Protein AF-A0A419A6Z1-F1 (afdb_monomer_lite)

Structure (mmCIF, N/CA/C/O backbone):
data_AF-A0A419A6Z1-F1
#
_entry.id   AF-A0A419A6Z1-F1
#
loop_
_atom_site.group_PDB
_atom_site.id
_atom_site.type_symbol
_atom_site.label_atom_id
_atom_site.label_alt_id
_atom_site.label_comp_id
_atom_site.label_asym_id
_atom_site.label_entity_id
_atom_site.label_seq_id
_atom_site.pdbx_PDB_ins_code
_atom_site.Cartn_x
_atom_site.Cartn_y
_atom_site.Cartn_z
_atom_site.occupancy
_atom_site.B_iso_or_equiv
_atom_site.auth_seq_id
_atom_site.auth_comp_id
_atom_site.auth_asym_id
_atom_site.auth_atom_id
_atom_site.pdbx_PDB_model_num
ATOM 1 N N . MET A 1 1 ? 47.153 23.702 -34.449 1.00 43.09 1 MET A N 1
ATOM 2 C CA . MET A 1 1 ? 47.032 22.345 -33.872 1.00 43.09 1 MET A CA 1
ATOM 3 C C . MET A 1 1 ? 45.941 22.384 -32.813 1.00 43.09 1 MET A C 1
ATOM 5 O O . MET A 1 1 ? 46.187 22.775 -31.683 1.00 43.09 1 MET A O 1
ATOM 9 N N . THR A 1 2 ? 44.702 22.133 -33.224 1.00 39.53 2 THR A N 1
ATOM 10 C CA . THR A 1 2 ? 43.501 22.233 -32.387 1.00 39.53 2 THR A CA 1
ATOM 11 C C . THR A 1 2 ? 43.350 20.974 -31.537 1.00 39.53 2 THR A C 1
ATOM 13 O O . THR A 1 2 ? 43.109 19.886 -32.055 1.00 39.53 2 THR A O 1
ATOM 16 N N . ALA A 1 3 ? 43.494 21.128 -30.222 1.00 45.09 3 ALA A N 1
ATOM 17 C CA . ALA A 1 3 ? 43.198 20.090 -29.246 1.00 45.09 3 ALA A CA 1
ATOM 18 C C . ALA A 1 3 ? 41.686 19.807 -29.235 1.00 45.09 3 ALA A C 1
ATOM 20 O O . ALA A 1 3 ? 40.901 20.580 -28.690 1.00 45.09 3 ALA A O 1
ATOM 21 N N . SER A 1 4 ? 41.270 18.701 -29.852 1.00 38.84 4 SER A N 1
ATOM 22 C CA . SER A 1 4 ? 39.927 18.143 -29.673 1.00 38.84 4 SER A CA 1
ATOM 23 C C . SER A 1 4 ? 39.985 17.084 -28.579 1.00 38.84 4 SER A C 1
ATOM 25 O O . SER A 1 4 ? 40.323 15.935 -28.844 1.00 38.84 4 SER A O 1
ATOM 27 N N . SER A 1 5 ? 39.665 17.468 -27.342 1.00 39.34 5 SER A N 1
ATOM 28 C CA . SER A 1 5 ? 39.367 16.510 -26.272 1.00 39.34 5 SER A CA 1
ATOM 29 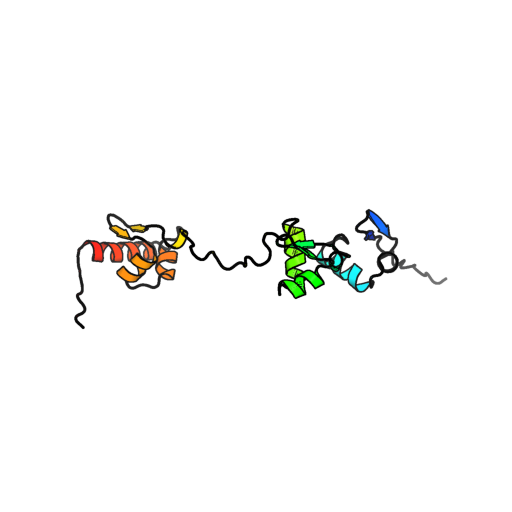C C . SER A 1 5 ? 38.106 15.725 -26.647 1.00 39.34 5 SER A C 1
ATOM 31 O O . SER A 1 5 ? 37.028 16.327 -26.714 1.00 39.34 5 SER A O 1
ATOM 33 N N . PRO A 1 6 ? 38.171 14.396 -26.856 1.00 43.69 6 PRO A N 1
ATOM 34 C CA . PRO A 1 6 ? 36.971 13.611 -27.042 1.00 43.69 6 PRO A CA 1
ATOM 35 C C . PRO A 1 6 ? 36.318 13.483 -25.668 1.00 43.69 6 PRO A C 1
ATOM 37 O O . PRO A 1 6 ? 36.706 12.654 -24.846 1.00 43.69 6 PRO A O 1
ATOM 40 N N . HIS A 1 7 ? 35.288 14.289 -25.412 1.00 39.22 7 HIS A N 1
ATOM 41 C CA . HIS A 1 7 ? 34.272 13.916 -24.436 1.00 39.22 7 HIS A CA 1
ATOM 42 C C . HIS A 1 7 ? 33.537 12.701 -25.007 1.00 39.22 7 HIS A C 1
ATOM 44 O O . HIS A 1 7 ? 32.429 12.800 -25.538 1.00 39.22 7 HIS A O 1
ATOM 50 N N . SER A 1 8 ? 34.191 11.541 -24.933 1.00 43.19 8 SER A N 1
ATOM 51 C CA . SER A 1 8 ? 33.551 10.245 -25.028 1.00 43.19 8 SER A CA 1
ATOM 52 C C . SER A 1 8 ? 32.438 10.267 -23.998 1.00 43.19 8 SER A C 1
ATOM 54 O O . SER A 1 8 ? 32.684 10.114 -22.802 1.00 43.19 8 SER A O 1
ATOM 56 N N . ARG A 1 9 ? 31.204 10.495 -24.464 1.00 48.09 9 ARG A N 1
ATOM 57 C CA . ARG A 1 9 ? 29.982 10.157 -23.737 1.00 48.09 9 ARG A CA 1
ATOM 58 C C . ARG A 1 9 ? 30.031 8.648 -23.567 1.00 48.09 9 ARG A C 1
ATOM 60 O O . ARG A 1 9 ? 29.442 7.926 -24.368 1.00 48.09 9 ARG A O 1
ATOM 67 N N . ARG A 1 10 ? 30.832 8.173 -22.609 1.00 48.22 10 ARG A N 1
ATOM 68 C CA . ARG A 1 10 ? 30.913 6.766 -22.248 1.00 48.22 10 ARG A CA 1
ATOM 69 C C . ARG A 1 10 ? 29.489 6.393 -21.917 1.00 48.22 10 ARG A C 1
ATOM 71 O O . ARG A 1 10 ? 28.902 6.898 -20.964 1.00 48.22 10 ARG A O 1
ATOM 78 N N . ALA A 1 11 ? 28.896 5.628 -22.814 1.00 59.94 11 ALA A N 1
ATOM 79 C CA . ALA A 1 11 ? 27.607 5.067 -22.563 1.00 59.94 11 ALA A CA 1
ATOM 80 C C . ALA A 1 11 ? 27.784 4.176 -21.337 1.00 59.94 11 ALA A C 1
ATOM 82 O O . ALA A 1 11 ? 28.558 3.223 -21.381 1.00 59.94 11 ALA A O 1
ATOM 83 N N . SER A 1 12 ? 27.172 4.568 -20.220 1.00 72.81 12 SER A N 1
ATOM 84 C CA . SER A 1 12 ? 27.231 3.770 -19.006 1.00 72.81 12 SER A CA 1
ATOM 85 C C . SER A 1 12 ? 26.661 2.394 -19.343 1.00 72.81 12 SER A C 1
ATOM 87 O O . SER A 1 12 ? 25.536 2.339 -19.861 1.00 72.81 12 SER A O 1
ATOM 89 N N . PRO A 1 13 ? 27.432 1.312 -19.146 1.00 80.44 13 PRO A N 1
ATOM 90 C CA . PRO A 1 13 ? 26.919 -0.023 -19.359 1.00 80.44 13 PRO A CA 1
ATOM 91 C C . PRO A 1 13 ? 25.781 -0.281 -18.373 1.00 80.44 13 PRO A C 1
ATOM 93 O O . PRO A 1 13 ? 25.812 0.188 -17.236 1.00 80.44 13 PRO A O 1
ATOM 96 N N . VAL A 1 14 ? 24.750 -0.979 -18.836 1.00 83.00 14 VAL A N 1
ATOM 97 C CA . VAL A 1 14 ? 23.528 -1.226 -18.069 1.00 83.00 14 VAL A CA 1
ATOM 98 C C . VAL A 1 14 ? 23.263 -2.715 -18.052 1.00 83.00 14 VAL A C 1
ATOM 100 O O . VAL A 1 14 ? 23.204 -3.338 -19.110 1.00 83.00 14 VAL A O 1
ATOM 103 N N . THR A 1 15 ? 23.062 -3.271 -16.868 1.00 84.19 15 THR A N 1
ATOM 104 C CA . THR A 1 15 ? 22.703 -4.679 -16.709 1.00 84.19 15 THR A CA 1
ATOM 105 C C . THR A 1 15 ? 21.194 -4.844 -16.866 1.00 84.19 15 THR A C 1
ATOM 107 O O . THR A 1 15 ? 20.408 -4.161 -16.209 1.00 84.19 15 THR A O 1
ATOM 110 N N . GLY A 1 16 ? 20.789 -5.714 -17.787 1.00 79.81 16 GLY A N 1
ATOM 111 C CA . GLY A 1 16 ? 19.405 -6.120 -17.982 1.00 79.81 16 GLY A CA 1
ATOM 112 C C . GLY A 1 16 ? 18.893 -7.045 -16.876 1.00 79.81 16 GLY A C 1
ATOM 113 O O . GLY A 1 16 ? 19.691 -7.580 -16.107 1.00 79.81 16 GLY A O 1
ATOM 114 N N . PRO A 1 17 ? 17.571 -7.279 -16.828 1.00 72.25 17 PRO A N 1
ATOM 115 C CA . PRO A 1 17 ? 16.958 -8.202 -15.870 1.00 72.25 17 PRO A CA 1
ATOM 116 C C . PRO A 1 17 ? 17.502 -9.637 -15.992 1.00 72.25 17 PRO A C 1
ATOM 118 O O . PRO A 1 17 ? 17.658 -10.313 -14.982 1.00 72.25 17 PRO A O 1
ATOM 121 N N . ASP A 1 18 ? 17.893 -10.062 -17.197 1.00 72.25 18 ASP A N 1
ATOM 122 C CA . ASP A 1 18 ? 18.457 -11.396 -17.468 1.00 72.25 18 ASP A CA 1
ATOM 123 C C . ASP A 1 18 ? 19.973 -11.488 -17.189 1.00 72.25 18 ASP A C 1
ATOM 125 O O . ASP A 1 18 ? 20.653 -12.391 -17.670 1.00 72.25 18 ASP A O 1
ATOM 129 N N . GLY A 1 19 ? 20.555 -10.494 -16.506 1.00 76.62 19 GLY A N 1
ATOM 130 C CA . GLY A 1 19 ? 21.999 -10.407 -16.247 1.00 76.62 19 GLY A CA 1
ATOM 131 C C . GLY A 1 19 ? 22.851 -9.989 -17.455 1.00 76.62 19 GLY A C 1
ATOM 132 O O . GLY A 1 19 ? 24.059 -9.802 -17.324 1.00 76.62 19 GLY A O 1
ATOM 133 N N . THR A 1 20 ? 22.246 -9.787 -18.630 1.00 82.31 20 THR A N 1
ATOM 134 C CA . THR A 1 20 ? 22.955 -9.343 -19.843 1.00 82.31 20 THR A CA 1
ATOM 135 C C . THR A 1 20 ? 23.428 -7.895 -19.703 1.00 82.31 20 THR A C 1
ATOM 137 O O . THR A 1 20 ? 22.625 -7.003 -19.432 1.00 82.31 20 THR A O 1
ATOM 140 N N . VAL A 1 21 ? 24.719 -7.630 -19.928 1.00 88.75 21 VAL A N 1
ATOM 141 C CA . VAL A 1 21 ? 25.285 -6.273 -19.868 1.00 88.75 21 VAL A CA 1
ATOM 142 C C . VAL A 1 21 ? 25.208 -5.604 -21.239 1.00 88.75 21 VAL A C 1
ATOM 144 O O . VAL A 1 21 ? 25.833 -6.036 -22.205 1.00 88.75 21 VAL A O 1
ATOM 147 N N . TYR A 1 22 ? 24.463 -4.507 -21.321 1.00 86.75 22 TYR A N 1
ATOM 148 C CA . TYR A 1 22 ? 24.330 -3.694 -22.522 1.00 86.75 22 TYR A CA 1
ATOM 149 C C . TYR A 1 22 ? 25.323 -2.538 -22.517 1.00 86.75 22 TYR A C 1
ATOM 151 O O . TYR A 1 22 ? 25.521 -1.878 -21.501 1.00 86.75 22 TYR A O 1
ATOM 159 N N . SER A 1 23 ? 25.873 -2.212 -23.686 1.00 85.44 23 SER A N 1
ATOM 160 C CA . SER A 1 23 ? 26.847 -1.124 -23.854 1.00 85.44 23 SER A CA 1
ATOM 161 C C . SER A 1 23 ? 26.277 0.279 -23.620 1.00 85.44 23 SER A C 1
ATOM 163 O O . SER A 1 23 ? 27.037 1.234 -23.505 1.00 85.44 23 SER A O 1
ATOM 165 N N . SER A 1 24 ? 24.948 0.443 -23.607 1.00 87.88 24 SER A N 1
ATOM 166 C CA . SER A 1 24 ? 24.290 1.736 -23.394 1.00 87.88 24 SER A CA 1
ATOM 167 C C . SER A 1 24 ? 22.809 1.594 -23.043 1.00 87.88 24 SER A C 1
ATOM 169 O O . SER A 1 24 ? 22.167 0.620 -23.438 1.00 87.88 24 SER A O 1
ATOM 171 N N . HIS A 1 25 ? 22.213 2.642 -22.458 1.00 86.25 25 HIS A N 1
ATOM 172 C CA . HIS A 1 25 ? 20.755 2.747 -22.288 1.00 86.25 25 HIS A CA 1
ATOM 173 C C . HIS A 1 25 ? 19.974 2.526 -23.595 1.00 86.25 25 HIS A C 1
ATOM 175 O O . HIS A 1 25 ? 18.900 1.936 -23.582 1.00 86.25 25 HIS A O 1
ATOM 181 N N . ARG A 1 26 ? 20.489 3.011 -24.737 1.00 85.44 26 ARG A N 1
ATOM 182 C CA . ARG A 1 26 ? 19.832 2.852 -26.048 1.00 85.44 26 ARG A CA 1
ATOM 183 C C . ARG A 1 26 ? 19.955 1.429 -26.591 1.00 85.44 26 ARG A C 1
ATOM 185 O O . ARG A 1 26 ? 19.034 0.971 -27.258 1.00 85.44 26 ARG A O 1
ATOM 192 N N . ALA A 1 27 ? 21.074 0.757 -26.326 1.00 83.44 27 ALA A N 1
ATOM 193 C CA . ALA A 1 27 ? 21.270 -0.642 -26.690 1.00 83.44 27 ALA A CA 1
ATOM 194 C C . ALA A 1 27 ? 20.336 -1.541 -25.869 1.00 83.44 27 ALA A C 1
ATOM 196 O O . ALA A 1 27 ? 19.608 -2.332 -26.458 1.00 83.44 27 ALA A O 1
ATOM 197 N N . ALA A 1 28 ? 20.268 -1.320 -24.551 1.00 83.50 28 ALA A N 1
ATOM 198 C CA . ALA A 1 28 ? 19.320 -1.999 -23.668 1.00 83.50 28 ALA A CA 1
ATOM 199 C C . ALA A 1 28 ? 17.868 -1.758 -24.106 1.00 83.50 28 ALA A C 1
ATOM 201 O O . ALA A 1 28 ? 17.095 -2.695 -24.234 1.00 83.50 28 ALA A O 1
ATOM 202 N N . ALA A 1 29 ? 17.511 -0.508 -24.420 1.00 84.81 29 ALA A N 1
ATOM 203 C CA . ALA A 1 29 ? 16.184 -0.143 -24.912 1.00 84.81 29 ALA A CA 1
ATOM 204 C C . ALA A 1 29 ? 15.787 -0.912 -26.184 1.00 84.81 29 ALA A C 1
ATOM 206 O O . ALA A 1 29 ? 14.696 -1.468 -26.250 1.00 84.81 29 ALA A O 1
ATOM 207 N N . ARG A 1 30 ? 16.684 -0.976 -27.180 1.00 83.88 30 ARG A N 1
ATOM 208 C CA . ARG A 1 30 ? 16.432 -1.723 -28.422 1.00 83.88 30 ARG A CA 1
ATOM 209 C C . ARG A 1 30 ? 16.315 -3.224 -28.183 1.00 83.88 30 ARG A C 1
ATOM 211 O O . ARG A 1 30 ? 15.409 -3.832 -28.734 1.00 83.88 30 ARG A O 1
ATOM 218 N N . ALA A 1 31 ? 17.207 -3.796 -27.376 1.00 80.56 31 ALA A N 1
ATOM 219 C CA . ALA A 1 31 ? 17.206 -5.226 -27.081 1.00 80.56 31 ALA A CA 1
ATOM 220 C C . ALA A 1 31 ? 15.959 -5.657 -26.295 1.00 80.56 31 ALA A C 1
ATOM 222 O O . ALA A 1 31 ? 15.364 -6.683 -26.594 1.00 80.56 31 ALA A O 1
ATOM 223 N N . LEU A 1 32 ? 15.531 -4.835 -25.335 1.00 76.56 32 LEU A N 1
ATOM 224 C CA . LEU A 1 32 ? 14.367 -5.093 -24.486 1.00 76.56 32 LEU A CA 1
ATOM 225 C C . LEU A 1 32 ? 13.045 -4.604 -25.107 1.00 76.56 32 LEU A C 1
ATOM 227 O O . LEU A 1 32 ? 11.998 -4.718 -24.477 1.00 76.56 32 LEU A O 1
ATOM 231 N N . GLY A 1 33 ? 13.071 -4.021 -26.312 1.00 78.88 33 GLY A N 1
ATOM 232 C CA . GLY A 1 33 ? 11.871 -3.534 -27.002 1.00 78.88 33 GLY A CA 1
ATOM 233 C C . GLY A 1 33 ? 11.150 -2.377 -26.295 1.00 78.88 33 GLY A C 1
ATOM 234 O O . GLY A 1 33 ? 9.950 -2.190 -26.478 1.00 78.88 33 GLY A O 1
ATOM 235 N N . VAL A 1 34 ? 11.856 -1.591 -25.477 1.00 83.44 34 VAL A N 1
ATOM 236 C CA . VAL A 1 34 ? 11.287 -0.476 -24.699 1.00 83.44 34 VAL A CA 1
ATOM 237 C C . VAL A 1 34 ? 11.920 0.858 -25.073 1.00 83.44 34 VAL A C 1
ATOM 239 O O . VAL A 1 34 ? 12.998 0.933 -25.651 1.00 83.44 34 VAL A O 1
ATOM 242 N N . HIS A 1 35 ? 11.271 1.964 -24.710 1.00 85.00 35 HIS A N 1
ATOM 243 C CA . HIS A 1 35 ? 11.826 3.291 -24.958 1.00 85.00 35 HIS A CA 1
ATOM 244 C C . HIS A 1 35 ? 12.988 3.611 -23.996 1.00 85.00 35 HIS A C 1
ATOM 246 O O . HIS A 1 35 ? 12.926 3.325 -22.801 1.00 85.00 35 HIS A O 1
ATOM 252 N N . ALA A 1 36 ? 14.028 4.305 -24.471 1.00 82.88 36 ALA A N 1
ATOM 253 C CA . ALA A 1 36 ? 15.203 4.649 -23.652 1.00 82.88 36 ALA A CA 1
ATOM 254 C C . ALA A 1 36 ? 14.876 5.528 -22.425 1.00 82.88 36 ALA A C 1
ATOM 256 O O . ALA A 1 36 ? 15.589 5.493 -21.423 1.00 82.88 36 ALA A O 1
ATOM 257 N N . LYS A 1 37 ? 13.779 6.296 -22.479 1.00 83.44 37 LYS A N 1
ATOM 258 C CA . LYS A 1 37 ? 13.254 7.050 -21.324 1.00 83.44 37 LYS A CA 1
ATOM 259 C C . LYS A 1 37 ? 12.773 6.117 -20.206 1.00 83.44 37 LYS A C 1
ATOM 261 O O . LYS A 1 37 ? 12.982 6.428 -19.041 1.00 83.44 37 LYS A O 1
ATOM 266 N N . THR A 1 38 ? 12.184 4.975 -20.562 1.00 79.12 38 THR A N 1
ATOM 267 C CA . THR A 1 38 ? 11.721 3.953 -19.614 1.00 79.12 38 THR A CA 1
ATOM 268 C C . THR A 1 38 ? 12.896 3.317 -18.885 1.00 79.12 38 THR A C 1
ATOM 270 O O . THR A 1 38 ? 12.839 3.185 -17.669 1.00 79.12 38 THR A O 1
ATOM 273 N N . ILE A 1 39 ? 13.978 3.003 -19.607 1.00 83.88 39 ILE A N 1
ATOM 274 C CA . ILE A 1 39 ? 15.237 2.501 -19.030 1.00 83.88 39 ILE A CA 1
ATOM 275 C C . ILE A 1 39 ? 15.788 3.500 -18.005 1.00 83.88 39 ILE A C 1
ATOM 277 O O . ILE A 1 39 ? 16.051 3.130 -16.868 1.00 83.88 39 ILE A O 1
ATOM 281 N N . ARG A 1 40 ? 15.909 4.782 -18.385 1.00 84.00 40 ARG A N 1
ATOM 282 C CA . ARG A 1 40 ? 16.432 5.826 -17.489 1.00 84.00 40 ARG A CA 1
ATOM 283 C C . ARG A 1 40 ? 15.571 5.998 -16.241 1.00 84.00 40 ARG A C 1
ATOM 285 O O . ARG A 1 40 ? 16.106 6.031 -15.147 1.00 84.00 40 ARG A O 1
ATOM 292 N N . TRP A 1 41 ? 14.251 6.053 -16.404 1.00 82.06 41 TRP A N 1
ATOM 293 C CA . TRP A 1 41 ? 13.335 6.174 -15.272 1.00 82.06 41 TRP A CA 1
ATOM 294 C C . TRP A 1 41 ? 13.465 5.000 -14.291 1.00 82.06 41 TRP A C 1
ATOM 296 O O . TRP A 1 41 ? 13.438 5.223 -13.087 1.00 82.06 41 TRP A O 1
ATOM 306 N N . HIS A 1 42 ? 13.644 3.770 -14.787 1.00 79.38 42 HIS A N 1
ATOM 307 C CA . HIS A 1 42 ? 13.846 2.600 -13.927 1.00 79.38 42 HIS A CA 1
ATOM 308 C C . HIS A 1 42 ? 15.171 2.670 -13.165 1.00 79.38 42 HIS A C 1
ATOM 310 O O . HIS A 1 42 ? 15.175 2.471 -11.954 1.00 79.38 42 HIS A O 1
ATOM 316 N N . LEU A 1 43 ? 16.262 3.050 -13.835 1.00 82.12 43 LEU A N 1
ATOM 317 C CA . LEU A 1 43 ? 17.561 3.225 -13.182 1.00 82.12 43 LEU A CA 1
ATOM 318 C C . LEU A 1 43 ? 17.542 4.354 -12.145 1.00 82.12 43 LEU A C 1
ATOM 320 O O . LEU A 1 43 ? 18.040 4.163 -11.043 1.00 82.12 43 LEU A O 1
ATOM 324 N N . ASP A 1 44 ? 16.912 5.491 -12.451 1.00 79.81 44 ASP A N 1
ATOM 325 C CA . ASP A 1 44 ? 16.801 6.622 -11.518 1.00 79.81 44 ASP A CA 1
ATOM 326 C C . ASP A 1 44 ? 15.930 6.279 -10.294 1.00 79.81 44 ASP A C 1
ATOM 328 O O . ASP A 1 44 ? 16.148 6.801 -9.201 1.00 79.81 44 ASP A O 1
ATOM 332 N N . ARG A 1 45 ? 14.910 5.427 -10.468 1.00 72.69 45 ARG A N 1
ATOM 333 C CA . ARG A 1 45 ? 13.913 5.112 -9.431 1.00 72.69 45 ARG A CA 1
ATOM 334 C C . ARG A 1 45 ? 14.290 3.907 -8.569 1.00 72.69 45 ARG A C 1
ATOM 336 O O . ARG A 1 45 ? 13.993 3.923 -7.377 1.00 72.69 45 ARG A O 1
ATOM 343 N N . TYR A 1 46 ? 14.869 2.870 -9.169 1.00 73.31 46 TYR A N 1
ATOM 344 C CA . TYR A 1 46 ? 15.103 1.565 -8.540 1.00 73.31 46 TYR A CA 1
ATOM 345 C C . TYR A 1 46 ? 16.576 1.146 -8.549 1.00 73.31 46 TYR A C 1
ATOM 347 O O . TYR A 1 46 ? 16.945 0.223 -7.832 1.00 73.31 46 TYR A O 1
ATOM 355 N N . GLY A 1 47 ? 17.428 1.826 -9.322 1.00 79.06 47 GLY A N 1
ATOM 356 C CA . GLY A 1 47 ? 18.845 1.484 -9.455 1.00 79.06 47 GLY A CA 1
ATOM 357 C C . GLY A 1 47 ? 19.124 0.291 -10.374 1.00 79.06 47 GLY A C 1
ATOM 358 O O . GLY A 1 47 ? 20.286 0.021 -10.666 1.00 79.06 47 GLY A O 1
ATOM 359 N N . ASP A 1 48 ? 18.093 -0.398 -10.867 1.00 82.00 48 ASP A N 1
ATOM 360 C CA . ASP A 1 48 ? 18.214 -1.575 -11.722 1.00 82.00 48 ASP A CA 1
ATOM 361 C C . ASP A 1 48 ? 17.109 -1.650 -12.797 1.00 82.00 48 ASP A C 1
ATOM 363 O O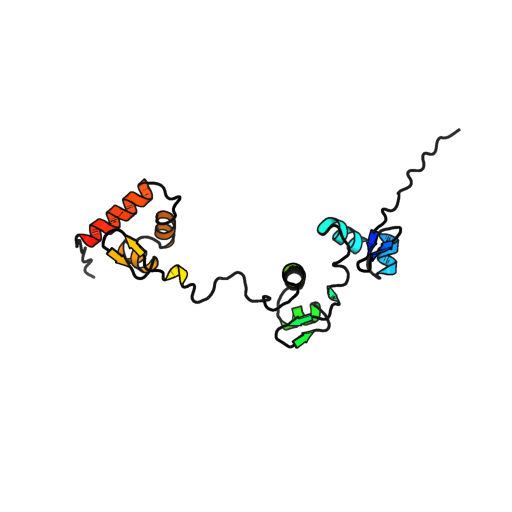 . ASP A 1 48 ? 16.220 -0.798 -12.897 1.00 82.00 48 ASP A O 1
ATOM 367 N N . LEU A 1 49 ? 17.202 -2.668 -13.659 1.00 75.94 49 LEU A N 1
ATOM 368 C CA . LEU A 1 49 ? 16.218 -2.967 -14.703 1.00 75.94 49 LEU A CA 1
ATOM 369 C C . LEU A 1 49 ? 15.339 -4.183 -14.361 1.00 75.94 49 LEU A C 1
ATOM 371 O O . LEU A 1 49 ? 14.633 -4.675 -15.237 1.00 75.94 49 LEU A O 1
ATOM 375 N N . SER A 1 50 ? 15.349 -4.673 -13.116 1.00 68.44 50 SER A N 1
ATOM 376 C CA . SER A 1 50 ? 14.617 -5.889 -12.707 1.00 68.44 50 SER A CA 1
ATOM 377 C C . SER A 1 50 ? 13.096 -5.767 -12.881 1.00 68.44 50 SER A C 1
ATOM 379 O O . SER A 1 50 ? 12.389 -6.747 -13.094 1.00 68.44 50 SER A O 1
ATOM 381 N N . MET A 1 51 ? 12.593 -4.535 -12.842 1.00 67.44 51 MET A N 1
ATOM 382 C CA . MET A 1 51 ? 11.174 -4.197 -12.964 1.00 67.44 51 MET A CA 1
ATOM 383 C C . MET A 1 51 ? 10.704 -4.015 -14.420 1.00 67.44 51 MET A C 1
ATOM 385 O O . MET A 1 51 ? 9.504 -3.854 -14.673 1.00 67.44 51 MET A O 1
ATOM 389 N N . LEU A 1 52 ? 11.614 -4.043 -15.402 1.00 68.00 52 LEU A N 1
ATOM 390 C CA . LEU A 1 52 ? 11.247 -3.946 -16.815 1.00 68.00 52 LEU A CA 1
ATOM 391 C C . LEU A 1 52 ? 10.526 -5.213 -17.270 1.00 68.00 52 LEU A C 1
ATOM 393 O O . LEU A 1 52 ? 11.062 -6.309 -17.201 1.00 68.00 52 LEU A O 1
ATOM 397 N N . GLY A 1 53 ? 9.298 -5.046 -17.762 1.00 60.78 53 GLY A N 1
ATOM 398 C CA . GLY A 1 53 ? 8.479 -6.161 -18.242 1.00 60.78 53 GLY A CA 1
ATOM 399 C C . GLY A 1 53 ? 7.532 -6.756 -17.201 1.00 60.78 53 GLY A C 1
ATOM 400 O O . GLY A 1 53 ? 6.687 -7.561 -17.584 1.00 60.78 53 GLY A O 1
ATOM 401 N N . MET A 1 54 ? 7.549 -6.298 -15.936 1.00 59.75 54 MET A N 1
ATOM 402 C CA . MET A 1 54 ? 6.574 -6.749 -14.925 1.00 59.75 54 MET A CA 1
ATOM 403 C C . MET A 1 54 ? 5.119 -6.586 -15.385 1.00 59.75 54 MET A C 1
ATOM 405 O O . MET A 1 54 ? 4.274 -7.421 -15.090 1.00 59.75 54 MET A O 1
ATOM 409 N N . LEU A 1 55 ? 4.820 -5.581 -16.209 1.00 55.72 55 LEU A N 1
ATOM 410 C CA . LEU A 1 55 ? 3.484 -5.391 -16.784 1.00 55.72 55 LEU A CA 1
ATOM 411 C C . LEU A 1 55 ? 2.968 -6.602 -17.590 1.00 55.72 55 LEU A C 1
ATOM 413 O O . LEU A 1 55 ? 1.754 -6.796 -17.669 1.00 55.72 55 LEU A O 1
ATOM 417 N N . TYR A 1 56 ? 3.868 -7.421 -18.139 1.00 59.44 56 TYR A N 1
ATOM 418 C CA . TYR A 1 56 ? 3.571 -8.617 -18.934 1.00 59.44 56 TYR A CA 1
ATOM 419 C C . TYR A 1 56 ? 3.759 -9.929 -18.161 1.00 59.44 56 TYR A C 1
ATOM 421 O O . TYR A 1 56 ? 3.632 -11.007 -18.738 1.00 59.44 56 TYR A O 1
ATOM 429 N N . VAL A 1 57 ? 4.049 -9.858 -16.860 1.00 66.56 57 VAL A N 1
ATOM 430 C CA . VAL A 1 57 ? 4.182 -11.046 -16.017 1.00 66.56 57 VAL A CA 1
ATOM 431 C C . VAL A 1 57 ? 2.795 -11.610 -15.720 1.00 66.56 57 VAL A C 1
ATOM 433 O O . VAL A 1 57 ? 1.884 -10.891 -15.289 1.00 66.56 57 VAL A O 1
ATOM 436 N N . ARG A 1 58 ? 2.649 -12.920 -15.945 1.00 74.62 58 ARG A N 1
ATOM 437 C CA . ARG A 1 58 ? 1.468 -13.671 -15.521 1.00 74.62 58 ARG A CA 1
ATOM 438 C C . ARG A 1 58 ? 1.386 -13.628 -14.003 1.00 74.62 58 ARG A C 1
ATOM 440 O O . ARG A 1 58 ? 2.362 -13.928 -13.322 1.00 74.62 58 ARG A O 1
ATOM 447 N N . CYS A 1 59 ? 0.233 -13.257 -13.469 1.00 77.62 59 CYS A N 1
ATOM 448 C CA . CYS A 1 59 ? 0.045 -13.130 -12.031 1.00 77.62 59 CYS A CA 1
ATOM 449 C C . CYS A 1 59 ? -1.188 -13.902 -11.578 1.00 77.62 59 CYS A C 1
ATOM 451 O O . CYS A 1 59 ? -2.227 -13.884 -12.233 1.00 77.62 59 CYS A O 1
ATOM 453 N N . VAL A 1 60 ? -1.065 -14.589 -10.445 1.00 83.50 60 VAL A N 1
ATOM 454 C CA . VAL A 1 60 ? -2.172 -15.317 -9.826 1.00 83.50 60 VAL A CA 1
ATOM 455 C C . VAL A 1 60 ? -2.742 -14.460 -8.709 1.00 83.50 60 VAL A C 1
ATOM 457 O O . VAL A 1 60 ? -2.014 -13.997 -7.831 1.00 83.50 60 VAL A O 1
ATOM 460 N N . TRP A 1 61 ? -4.051 -14.240 -8.735 1.00 85.44 61 TRP A N 1
ATOM 461 C CA . TRP A 1 61 ? -4.758 -13.530 -7.679 1.00 85.44 61 TRP A CA 1
ATOM 462 C C . TRP A 1 61 ? -6.067 -14.248 -7.366 1.00 85.44 61 TRP A C 1
ATOM 464 O O . TRP A 1 61 ? -6.886 -14.476 -8.255 1.00 85.44 61 TRP A O 1
ATOM 474 N N . ARG A 1 62 ? -6.257 -14.628 -6.094 1.00 82.56 62 ARG A N 1
ATOM 475 C CA . ARG A 1 62 ? -7.440 -15.368 -5.605 1.00 82.56 62 ARG A CA 1
ATOM 476 C C . ARG A 1 62 ? -7.745 -16.642 -6.410 1.00 82.56 62 ARG A C 1
ATOM 478 O O . ARG A 1 62 ? -8.896 -16.914 -6.740 1.00 82.56 62 ARG A O 1
ATOM 485 N N . GLY A 1 63 ? -6.700 -17.394 -6.758 1.00 83.12 63 GLY A N 1
ATOM 486 C CA . GLY A 1 63 ? -6.817 -18.637 -7.528 1.00 83.12 63 GLY A CA 1
ATOM 487 C C . GLY A 1 63 ? -7.154 -18.450 -9.011 1.00 83.12 63 GLY A C 1
ATOM 488 O O . GLY A 1 63 ? -7.399 -19.435 -9.697 1.00 83.12 63 GLY A O 1
ATOM 489 N N . ARG A 1 64 ? -7.171 -17.211 -9.523 1.00 84.38 64 ARG A N 1
ATOM 490 C CA . ARG A 1 64 ? -7.311 -16.923 -10.955 1.00 84.38 64 ARG A CA 1
ATOM 491 C C . ARG A 1 64 ? -5.991 -16.445 -11.530 1.00 84.38 64 ARG A C 1
ATOM 493 O O . ARG A 1 64 ? -5.350 -15.560 -10.960 1.00 84.38 64 ARG A O 1
ATOM 500 N N . GLU A 1 65 ? -5.617 -17.009 -12.669 1.00 85.69 65 GLU A N 1
ATOM 501 C CA . GLU A 1 65 ? -4.463 -16.554 -13.432 1.00 85.69 65 GLU A CA 1
ATOM 502 C C . GLU A 1 65 ? -4.848 -15.382 -14.330 1.00 85.69 65 GLU A C 1
ATOM 504 O O . GLU A 1 65 ? -5.861 -15.409 -15.033 1.00 85.69 65 GLU A O 1
ATOM 509 N N . TYR A 1 66 ? -4.013 -14.352 -14.323 1.00 83.50 66 TYR A N 1
ATOM 510 C CA . TYR A 1 66 ? -4.141 -13.192 -15.183 1.00 83.50 66 TYR A CA 1
ATOM 511 C C . TYR A 1 66 ? -2.924 -13.118 -16.101 1.00 83.50 66 TYR A C 1
ATOM 513 O O . TYR A 1 66 ? -1.791 -13.169 -15.616 1.00 83.50 66 TYR A O 1
ATOM 521 N N . PRO A 1 67 ? -3.129 -12.961 -17.421 1.00 75.56 67 PRO A N 1
ATOM 522 C CA . PRO A 1 67 ? -2.034 -12.955 -18.384 1.00 75.56 67 PRO A CA 1
ATOM 523 C C . PRO A 1 67 ? -1.128 -11.728 -18.238 1.00 75.56 67 PRO A C 1
ATOM 525 O O . PRO A 1 67 ? 0.040 -11.791 -18.599 1.00 75.56 67 PRO A O 1
ATOM 528 N N . THR A 1 68 ? -1.658 -10.619 -17.712 1.00 80.12 68 THR A N 1
ATOM 529 C CA . THR A 1 68 ? -0.919 -9.374 -17.480 1.00 80.12 68 THR A CA 1
ATOM 530 C C . THR A 1 68 ? -1.395 -8.691 -16.203 1.00 80.12 68 THR A C 1
ATOM 532 O O . THR A 1 68 ? -2.554 -8.832 -15.794 1.00 80.12 68 THR A O 1
ATOM 535 N N . MET A 1 69 ? -0.535 -7.859 -15.610 1.00 82.31 69 MET A N 1
ATOM 536 C CA . MET A 1 69 ? -0.919 -7.022 -14.466 1.00 82.31 69 MET A CA 1
ATOM 537 C C . MET A 1 69 ? -2.023 -6.022 -14.833 1.00 82.31 69 MET A C 1
ATOM 539 O O . MET A 1 69 ? -2.830 -5.646 -13.987 1.00 82.31 69 MET A O 1
ATOM 543 N N . THR A 1 70 ? -2.107 -5.609 -16.102 1.00 79.12 70 THR A N 1
ATOM 544 C CA . THR A 1 70 ? -3.192 -4.754 -16.600 1.00 79.12 70 THR A CA 1
ATOM 545 C C . THR A 1 70 ? -4.529 -5.493 -16.626 1.00 79.12 70 THR A C 1
ATOM 547 O O . THR A 1 70 ? -5.549 -4.906 -16.266 1.00 79.12 70 THR A O 1
ATOM 550 N N . ALA A 1 71 ? -4.544 -6.774 -17.010 1.00 79.50 71 ALA A N 1
ATOM 551 C CA . ALA A 1 71 ? -5.748 -7.601 -16.951 1.00 79.50 71 ALA A CA 1
ATOM 552 C C . ALA A 1 71 ? -6.219 -7.782 -15.501 1.00 79.50 71 ALA A C 1
ATOM 554 O O . ALA A 1 71 ? -7.401 -7.597 -15.210 1.00 79.50 71 ALA A O 1
ATOM 555 N N . LEU A 1 72 ? -5.284 -8.040 -14.582 1.00 84.69 72 LEU A N 1
ATOM 556 C CA . LEU A 1 72 ? -5.575 -8.081 -13.151 1.00 84.69 72 LEU A CA 1
ATOM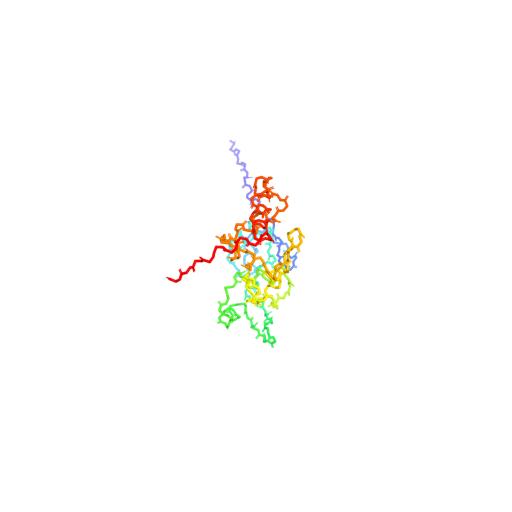 557 C C . LEU A 1 72 ? -6.092 -6.733 -12.631 1.00 84.69 72 LEU A C 1
ATOM 559 O O . LEU A 1 72 ? -7.063 -6.696 -11.883 1.00 84.69 72 LEU A O 1
ATOM 563 N N . SER A 1 73 ? -5.475 -5.621 -13.027 1.00 85.50 73 SER A N 1
ATOM 564 C CA . SER A 1 73 ? -5.890 -4.276 -12.617 1.00 85.50 73 SER A CA 1
ATOM 565 C C . SER A 1 73 ? -7.326 -3.977 -13.047 1.00 85.50 73 SER A C 1
ATOM 567 O O . SER A 1 73 ? -8.138 -3.566 -12.221 1.00 85.50 73 SER A O 1
ATOM 569 N N . LYS A 1 74 ? -7.678 -4.287 -14.302 1.00 83.06 74 LYS A N 1
ATOM 570 C CA . LYS A 1 74 ? -9.054 -4.158 -14.806 1.00 83.06 74 LYS A CA 1
ATOM 571 C C . LYS A 1 74 ? -10.039 -5.050 -14.048 1.00 83.06 74 LYS A C 1
ATOM 573 O O . LYS A 1 74 ? -11.139 -4.606 -13.750 1.00 83.06 74 LYS A O 1
ATOM 578 N N . ALA A 1 75 ? -9.650 -6.283 -13.722 1.00 82.94 75 ALA A N 1
ATOM 579 C CA . ALA A 1 75 ? -10.522 -7.232 -13.031 1.00 82.94 75 ALA A CA 1
ATOM 580 C C . ALA A 1 75 ? -10.692 -6.942 -11.528 1.00 82.94 75 ALA A C 1
ATOM 582 O O . ALA A 1 75 ? -11.737 -7.239 -10.959 1.00 82.94 75 ALA A O 1
ATOM 583 N N . SER A 1 76 ? -9.665 -6.393 -10.877 1.00 80.50 76 SER A N 1
ATOM 584 C CA . SER A 1 76 ? -9.649 -6.113 -9.434 1.00 80.50 76 SER A CA 1
ATOM 585 C C . SER A 1 76 ? -10.056 -4.680 -9.084 1.00 80.50 76 SER A C 1
ATOM 587 O O . SER A 1 76 ? -10.383 -4.411 -7.931 1.00 80.50 76 SER A O 1
ATOM 589 N N . GLY A 1 77 ? -10.007 -3.755 -10.049 1.00 82.62 77 GLY A N 1
ATOM 590 C CA . GLY A 1 77 ? -10.159 -2.316 -9.816 1.00 82.62 77 GLY A CA 1
ATOM 591 C C . GLY A 1 77 ? -8.962 -1.681 -9.096 1.00 82.62 77 GLY A C 1
ATOM 592 O O . GLY A 1 77 ? -9.028 -0.525 -8.685 1.00 82.62 77 GLY A O 1
ATOM 593 N N . ILE A 1 78 ? -7.868 -2.427 -8.912 1.00 83.94 78 ILE A N 1
ATOM 594 C CA . ILE A 1 78 ? -6.679 -1.985 -8.179 1.00 83.94 78 ILE A CA 1
ATOM 595 C C . ILE A 1 78 ? -5.649 -1.456 -9.171 1.00 83.94 78 ILE A C 1
ATOM 597 O O . ILE A 1 78 ? -5.401 -2.060 -10.214 1.00 83.94 78 ILE A O 1
ATOM 601 N N . GLY A 1 79 ? -5.026 -0.324 -8.846 1.00 82.56 79 GLY A N 1
ATOM 602 C CA . GLY A 1 79 ? -4.009 0.285 -9.696 1.00 82.56 79 GLY A CA 1
ATOM 603 C C . GLY A 1 79 ? -2.793 -0.623 -9.896 1.00 82.56 79 GLY A C 1
ATOM 604 O O . GLY A 1 79 ? -2.274 -1.214 -8.949 1.00 82.56 79 GLY A O 1
ATOM 605 N N . VAL A 1 80 ? -2.290 -0.674 -11.131 1.00 81.88 80 VAL A N 1
ATOM 606 C CA . VAL A 1 80 ? -1.067 -1.409 -11.497 1.00 81.88 80 VAL A CA 1
ATOM 607 C C . VAL A 1 80 ? 0.134 -1.098 -10.581 1.00 81.88 80 VAL A C 1
ATOM 609 O O . VAL A 1 80 ? 0.803 -2.046 -10.174 1.00 81.88 80 VAL A O 1
ATOM 612 N N . PRO A 1 81 ? 0.399 0.158 -10.158 1.00 80.31 81 PRO A N 1
ATOM 613 C CA . PRO A 1 81 ? 1.500 0.438 -9.231 1.00 80.31 81 PRO A CA 1
ATOM 614 C C . PRO A 1 81 ? 1.375 -0.291 -7.886 1.00 80.31 81 PRO A C 1
ATOM 616 O O . PRO A 1 81 ? 2.375 -0.724 -7.319 1.00 80.31 81 PRO A O 1
ATOM 619 N N . THR A 1 82 ? 0.151 -0.469 -7.383 1.00 81.56 82 THR A N 1
ATOM 620 C CA . THR A 1 82 ? -0.114 -1.209 -6.142 1.00 81.56 82 THR A CA 1
ATOM 621 C C . THR A 1 82 ? 0.150 -2.702 -6.323 1.00 81.56 82 THR A C 1
ATOM 623 O O . THR A 1 82 ? 0.732 -3.330 -5.445 1.00 81.56 82 THR A O 1
ATOM 626 N N . ILE A 1 83 ? -0.225 -3.262 -7.475 1.00 84.50 83 ILE A N 1
ATOM 627 C CA . ILE A 1 83 ? 0.052 -4.662 -7.833 1.00 84.50 83 ILE A CA 1
ATOM 628 C C . ILE A 1 83 ? 1.566 -4.910 -7.865 1.00 84.50 83 ILE A C 1
ATOM 630 O O . ILE A 1 83 ? 2.042 -5.850 -7.230 1.00 84.50 83 ILE A O 1
ATOM 634 N N . ILE A 1 84 ? 2.321 -4.025 -8.528 1.00 81.25 84 ILE A N 1
ATOM 635 C CA . ILE A 1 84 ? 3.790 -4.087 -8.594 1.00 81.25 84 ILE A CA 1
ATOM 636 C C . ILE A 1 84 ? 4.397 -4.011 -7.193 1.00 81.25 84 ILE A C 1
ATOM 638 O O . ILE A 1 84 ? 5.228 -4.842 -6.842 1.00 81.25 84 ILE A O 1
ATOM 642 N N . TYR A 1 85 ? 3.956 -3.057 -6.367 1.00 81.31 85 TYR A N 1
ATOM 643 C CA . TYR A 1 85 ? 4.439 -2.922 -4.993 1.00 81.31 85 TYR A CA 1
ATOM 644 C C . TYR A 1 85 ? 4.240 -4.208 -4.180 1.00 81.31 85 TYR A C 1
ATOM 646 O O . TYR A 1 85 ? 5.169 -4.659 -3.510 1.00 81.31 85 TYR A O 1
ATOM 654 N N . HIS A 1 86 ? 3.055 -4.820 -4.251 1.00 81.50 86 HIS A N 1
ATOM 655 C CA . HIS A 1 86 ? 2.766 -6.051 -3.517 1.00 81.50 86 HIS A CA 1
ATOM 656 C C . HIS A 1 86 ? 3.614 -7.229 -4.004 1.00 81.50 86 HIS A C 1
ATOM 658 O O . HIS A 1 86 ? 4.146 -7.961 -3.172 1.00 81.50 86 HIS A O 1
ATOM 664 N N . LEU A 1 87 ? 3.804 -7.377 -5.317 1.00 80.44 87 LEU A N 1
ATOM 665 C CA . LEU A 1 87 ? 4.674 -8.418 -5.870 1.00 80.44 87 LEU A CA 1
ATOM 666 C C . LEU A 1 87 ? 6.137 -8.209 -5.488 1.00 80.44 87 LEU A C 1
ATOM 668 O O . LEU A 1 87 ? 6.786 -9.154 -5.058 1.00 80.44 87 LEU A O 1
ATOM 672 N N . ALA A 1 88 ? 6.640 -6.979 -5.564 1.00 74.62 88 ALA A N 1
ATOM 673 C CA . ALA A 1 88 ? 8.016 -6.672 -5.190 1.00 74.62 88 ALA A CA 1
ATOM 674 C C . ALA A 1 88 ? 8.274 -6.840 -3.683 1.00 74.62 88 ALA A C 1
ATOM 676 O O . ALA A 1 88 ? 9.343 -7.282 -3.281 1.00 74.62 88 ALA A O 1
ATOM 677 N N . THR A 1 89 ? 7.291 -6.508 -2.840 1.00 72.81 89 THR A N 1
ATOM 678 C CA . THR A 1 89 ? 7.450 -6.530 -1.374 1.00 72.81 89 THR A CA 1
ATOM 679 C C . THR A 1 89 ? 7.156 -7.903 -0.765 1.00 72.81 89 THR A C 1
ATOM 681 O O . THR A 1 89 ? 7.707 -8.250 0.278 1.00 72.81 89 THR A O 1
ATOM 684 N N . HIS A 1 90 ? 6.245 -8.680 -1.355 1.00 77.50 90 HIS A N 1
ATOM 685 C CA . HIS A 1 90 ? 5.751 -9.927 -0.761 1.00 77.50 90 HIS A CA 1
ATOM 686 C C . HIS A 1 90 ? 5.892 -11.153 -1.665 1.00 77.50 90 HIS A C 1
ATOM 688 O O . HIS A 1 90 ? 5.600 -12.256 -1.210 1.00 77.50 90 HIS A O 1
ATOM 694 N N . GLY A 1 91 ? 6.290 -10.990 -2.928 1.00 75.69 91 GLY A N 1
ATOM 695 C CA . GLY A 1 91 ? 6.395 -12.083 -3.900 1.00 75.69 91 GLY A CA 1
ATOM 696 C C . GLY A 1 91 ? 5.052 -12.684 -4.335 1.00 75.69 91 GLY A C 1
ATOM 697 O O . GLY A 1 91 ? 5.027 -13.565 -5.186 1.00 75.69 91 GLY A O 1
ATOM 698 N N . ASN A 1 92 ? 3.929 -12.224 -3.774 1.00 82.19 92 ASN A N 1
ATOM 699 C CA . ASN A 1 92 ? 2.584 -12.708 -4.075 1.00 82.19 92 ASN A CA 1
ATOM 700 C C . ASN A 1 92 ? 1.533 -11.595 -3.931 1.00 82.19 92 ASN A C 1
ATOM 702 O O . ASN A 1 92 ? 1.807 -10.490 -3.452 1.00 82.19 92 ASN A O 1
ATOM 706 N N . LEU A 1 93 ? 0.307 -11.897 -4.362 1.00 84.62 93 LEU A N 1
ATOM 707 C CA . LEU A 1 93 ? -0.819 -10.961 -4.380 1.00 84.62 93 LEU A CA 1
ATOM 708 C C . LEU A 1 93 ? -1.894 -11.276 -3.335 1.00 84.62 93 LEU A C 1
ATOM 710 O O . LEU A 1 93 ? -2.972 -10.682 -3.372 1.00 84.62 93 LEU A O 1
ATOM 714 N N . ASP A 1 94 ? -1.616 -12.151 -2.369 1.00 79.88 94 ASP A N 1
ATOM 715 C CA . ASP A 1 94 ? -2.604 -12.567 -1.361 1.00 79.88 94 ASP A CA 1
ATOM 716 C C . ASP A 1 94 ? -3.068 -11.396 -0.488 1.00 79.88 94 ASP A C 1
ATOM 718 O O . ASP A 1 94 ? -4.192 -11.360 0.012 1.00 79.88 94 ASP A O 1
ATOM 722 N N . ARG A 1 95 ? -2.199 -10.390 -0.342 1.00 71.62 95 ARG A N 1
ATOM 723 C CA . ARG A 1 95 ? -2.456 -9.175 0.440 1.00 71.62 95 ARG A CA 1
ATOM 724 C C . ARG A 1 95 ? -3.071 -8.033 -0.369 1.00 71.62 95 ARG A C 1
ATOM 726 O O . ARG A 1 95 ? -3.409 -6.992 0.197 1.00 71.62 95 ARG A O 1
ATOM 733 N N . LEU A 1 96 ? -3.213 -8.209 -1.681 1.00 79.06 96 LEU A N 1
ATOM 734 C CA . LEU A 1 96 ? -3.719 -7.184 -2.581 1.00 79.06 96 LEU A CA 1
ATOM 735 C C . LEU A 1 96 ? -5.217 -6.936 -2.320 1.00 79.06 96 LEU A C 1
ATOM 737 O O . LEU A 1 96 ? -6.030 -7.861 -2.349 1.00 79.06 96 LEU A O 1
ATOM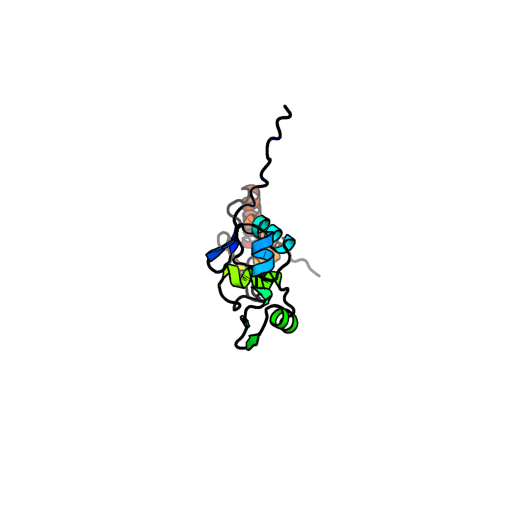 741 N N . GLY A 1 97 ? -5.589 -5.676 -2.076 1.00 69.88 97 GLY A N 1
ATOM 742 C CA . GLY A 1 97 ? -6.983 -5.271 -1.841 1.00 69.88 97 GLY A CA 1
ATOM 743 C C . GLY A 1 97 ? -7.475 -5.420 -0.396 1.00 69.88 97 GLY A C 1
ATOM 744 O O . GLY A 1 97 ? -8.632 -5.117 -0.123 1.00 69.88 97 GLY A O 1
ATOM 745 N N . LEU A 1 98 ? -6.613 -5.825 0.544 1.00 67.25 98 LEU A N 1
ATOM 746 C CA . LEU A 1 98 ? -6.957 -5.860 1.974 1.00 67.25 98 LEU A CA 1
ATOM 747 C C . LEU A 1 98 ? -6.993 -4.465 2.626 1.00 67.25 98 LEU A C 1
ATOM 749 O O . LEU A 1 98 ? -7.545 -4.317 3.713 1.00 67.25 98 LEU A O 1
ATOM 753 N N . GLY A 1 99 ? -6.471 -3.438 1.942 1.00 55.38 99 GLY A N 1
ATOM 754 C CA . GLY A 1 99 ? -6.445 -2.052 2.409 1.00 55.38 99 GLY A CA 1
ATOM 755 C C . GLY A 1 99 ? -5.567 -1.825 3.651 1.00 55.38 99 GLY A C 1
ATOM 756 O O . GLY A 1 99 ? -5.295 -2.724 4.436 1.00 55.38 99 GLY A O 1
ATOM 757 N N . GLN A 1 100 ? -5.142 -0.577 3.871 1.00 51.94 100 GLN A N 1
ATOM 758 C CA . GLN A 1 100 ? -4.580 -0.126 5.159 1.00 51.94 100 GLN A CA 1
ATOM 759 C C . GLN A 1 100 ? -5.668 0.152 6.217 1.00 51.94 100 GLN A C 1
ATOM 761 O O . GLN A 1 100 ? -5.375 0.526 7.352 1.00 51.94 100 GLN A O 1
ATOM 766 N N . LYS A 1 101 ? -6.949 0.003 5.858 1.00 48.31 101 LYS A N 1
ATOM 767 C CA . LYS A 1 101 ? -8.067 0.298 6.753 1.00 48.31 101 LYS A CA 1
ATOM 768 C C . LYS A 1 101 ? -8.260 -0.873 7.708 1.00 48.31 101 LYS A C 1
ATOM 770 O O . LYS A 1 101 ? -8.697 -1.948 7.313 1.00 48.31 101 LYS A O 1
ATOM 775 N N . GLY A 1 102 ? -7.884 -0.626 8.962 1.00 46.62 102 GLY A N 1
ATOM 776 C CA . GLY A 1 102 ? -7.916 -1.579 10.060 1.00 46.62 102 GLY A CA 1
ATOM 777 C C . GLY A 1 102 ? -9.173 -2.445 10.085 1.00 46.62 102 GLY A C 1
ATOM 778 O O . GLY A 1 102 ? -10.285 -1.969 9.856 1.00 46.62 102 GLY A O 1
ATOM 779 N N . ARG A 1 103 ? -8.955 -3.727 10.391 1.00 42.62 103 ARG A N 1
ATOM 780 C CA . ARG A 1 103 ? -9.978 -4.751 10.630 1.00 42.62 103 ARG A CA 1
ATOM 781 C C . ARG A 1 103 ? -11.251 -4.164 11.255 1.00 42.62 103 ARG A C 1
ATOM 783 O O . ARG A 1 103 ? -11.204 -3.597 12.351 1.00 42.62 103 ARG A O 1
ATOM 790 N N . LYS A 1 104 ? -12.403 -4.415 10.618 1.00 44.34 104 LYS A N 1
ATOM 791 C CA . LYS A 1 104 ? -13.674 -4.566 11.344 1.00 44.34 104 LYS A CA 1
ATOM 792 C C . LYS A 1 104 ? -13.413 -5.617 12.432 1.00 44.34 104 LYS A C 1
ATOM 794 O O . LYS A 1 104 ? -13.027 -6.734 12.107 1.00 44.34 104 LYS A O 1
ATOM 799 N N . GLY A 1 105 ? -13.508 -5.222 13.700 1.00 49.47 105 GLY A N 1
ATOM 800 C CA . GLY A 1 105 ? -13.123 -6.072 14.832 1.00 49.47 105 GLY A CA 1
ATOM 801 C C . GLY A 1 105 ? -11.680 -5.889 15.306 1.00 49.47 105 GLY A C 1
ATOM 802 O O . GLY A 1 105 ? -11.018 -6.860 15.666 1.00 49.47 105 GLY A O 1
ATOM 803 N N . ASN A 1 106 ? -11.157 -4.659 15.317 1.00 51.00 106 ASN A N 1
ATOM 804 C CA . ASN A 1 106 ? -9.925 -4.382 16.048 1.00 51.00 106 ASN A CA 1
ATOM 805 C C . ASN A 1 106 ? -10.159 -4.592 17.559 1.00 51.00 106 ASN A C 1
ATOM 807 O O . ASN A 1 106 ? -10.490 -3.649 18.271 1.00 51.00 106 ASN A O 1
ATOM 811 N N . LEU A 1 107 ? -9.971 -5.830 18.029 1.00 51.72 107 LEU A N 1
ATOM 812 C CA . LEU A 1 107 ? -10.070 -6.259 19.432 1.00 51.72 107 LEU A CA 1
ATOM 813 C C . LEU A 1 107 ? -9.235 -5.378 20.373 1.00 51.72 107 LEU A C 1
ATOM 815 O O . LEU A 1 107 ? -9.584 -5.221 21.538 1.00 51.72 107 LEU A O 1
ATOM 819 N N . SER A 1 108 ? -8.180 -4.724 19.865 1.00 53.06 108 SER A N 1
ATOM 820 C CA . SER A 1 108 ? -7.393 -3.767 20.652 1.00 53.06 108 SER A CA 1
ATOM 821 C C . SER A 1 108 ? -8.182 -2.519 21.087 1.00 53.06 108 SER A C 1
ATOM 823 O O . SER A 1 108 ? -7.830 -1.911 22.096 1.00 53.06 108 SER A O 1
ATOM 825 N N . LYS A 1 109 ? -9.274 -2.160 20.387 1.00 52.53 109 LYS A N 1
ATOM 826 C CA . LYS A 1 109 ? -10.203 -1.087 20.792 1.00 52.53 109 LYS A CA 1
ATOM 827 C C . LYS A 1 109 ? -11.207 -1.523 21.868 1.00 52.53 109 LYS A C 1
ATOM 829 O O . LYS A 1 109 ? -11.757 -0.655 22.538 1.00 52.53 109 LYS A O 1
ATOM 834 N N . SER A 1 110 ? -11.393 -2.829 22.059 1.00 60.44 110 SER A N 1
ATOM 835 C CA . SER A 1 110 ? -12.287 -3.422 23.065 1.00 60.44 110 SER A CA 1
ATOM 836 C C . SER A 1 110 ? -11.524 -4.034 24.241 1.00 60.44 110 SER A C 1
ATOM 838 O O . SER A 1 110 ? -12.047 -4.906 24.923 1.00 60.44 110 SER A O 1
ATOM 840 N N . ARG A 1 111 ? -10.266 -3.632 24.465 1.00 74.75 111 ARG A N 1
ATOM 841 C CA . ARG A 1 111 ? -9.532 -4.087 25.650 1.00 74.75 111 ARG A CA 1
ATOM 842 C C . ARG A 1 111 ? -10.120 -3.401 26.883 1.00 74.75 111 ARG A C 1
ATOM 844 O O . ARG A 1 111 ? -10.252 -2.169 26.837 1.00 74.75 111 ARG A O 1
ATOM 851 N N . PRO A 1 112 ? -10.407 -4.157 27.955 1.00 81.25 112 PRO A N 1
ATOM 852 C CA . PRO A 1 112 ? -10.773 -3.565 29.223 1.00 81.25 112 PRO A CA 1
ATOM 853 C C . PRO A 1 112 ? -9.695 -2.586 29.681 1.00 81.25 112 PRO A C 1
ATOM 855 O O . PRO A 1 112 ? -8.496 -2.802 29.465 1.00 81.25 112 PRO A O 1
ATOM 858 N N . VAL A 1 113 ? -10.127 -1.472 30.254 1.00 83.50 113 VAL A N 1
ATOM 859 C CA . VAL A 1 113 ? -9.248 -0.456 30.827 1.00 83.50 113 VAL A CA 1
ATOM 860 C C . VAL A 1 113 ? -9.517 -0.436 32.312 1.00 83.50 113 VAL A C 1
ATOM 862 O O . VAL A 1 113 ? -10.661 -0.270 32.715 1.00 83.50 113 VAL A O 1
ATOM 865 N N . ARG A 1 114 ? -8.468 -0.572 33.118 1.00 83.69 114 ARG A N 1
ATOM 866 C CA . ARG A 1 114 ? -8.558 -0.456 34.570 1.00 83.69 114 ARG A CA 1
ATOM 867 C C . ARG A 1 114 ? -7.829 0.798 35.024 1.00 83.69 114 ARG A C 1
ATOM 869 O O . ARG A 1 114 ? -6.680 1.009 34.638 1.00 83.69 114 ARG A O 1
ATOM 876 N N . ILE A 1 115 ? -8.495 1.613 35.834 1.00 82.44 115 ILE A N 1
ATOM 877 C CA . ILE A 1 115 ? -7.914 2.792 36.485 1.00 82.44 115 ILE A CA 1
ATOM 878 C C . ILE A 1 115 ? -8.248 2.665 37.969 1.00 82.44 115 ILE A C 1
ATOM 880 O O . ILE A 1 115 ? -9.415 2.691 38.352 1.00 82.44 115 ILE A O 1
ATOM 884 N N . GLY A 1 116 ? -7.225 2.456 38.802 1.00 80.56 116 GLY A N 1
ATOM 885 C CA . GLY A 1 116 ? -7.418 2.157 40.223 1.00 80.56 116 GLY A CA 1
ATOM 886 C C . GLY A 1 116 ? -8.217 0.863 40.453 1.00 80.56 116 GLY A C 1
ATOM 887 O O . GLY A 1 116 ? -7.831 -0.219 39.990 1.00 80.56 116 GLY A O 1
ATOM 888 N N . SER A 1 117 ? -9.326 0.969 41.189 1.00 76.88 117 SER A N 1
ATOM 889 C CA . SER A 1 117 ? -10.256 -0.129 41.494 1.00 76.88 117 SER A CA 1
ATOM 890 C C . SER A 1 117 ? -11.352 -0.332 40.442 1.00 76.88 117 SER A C 1
ATOM 892 O O . SER A 1 117 ? -12.012 -1.368 40.471 1.00 76.88 117 SER A O 1
ATOM 894 N N . THR A 1 118 ? -11.528 0.603 39.506 1.00 79.25 118 THR A N 1
ATOM 895 C CA . THR A 1 118 ? -12.617 0.579 38.520 1.00 79.25 118 THR A CA 1
ATOM 896 C C . THR A 1 118 ? -12.136 0.018 37.185 1.00 79.25 118 THR A C 1
ATOM 898 O O . THR A 1 118 ? -11.050 0.357 36.703 1.00 79.25 118 THR A O 1
ATOM 901 N N . GLU A 1 119 ? -12.954 -0.833 36.568 1.00 84.19 119 GLU A N 1
ATOM 902 C CA . GLU A 1 119 ? -12.688 -1.432 35.262 1.00 84.19 119 GLU A CA 1
ATOM 903 C C . GLU A 1 119 ? -13.814 -1.108 34.277 1.00 84.19 119 GLU A C 1
ATOM 905 O O . GLU A 1 119 ? -14.994 -1.280 34.575 1.00 84.19 119 GLU A O 1
ATOM 910 N N . TRP A 1 120 ? -13.438 -0.660 33.081 1.00 84.44 120 TRP A N 1
ATOM 911 C CA . TRP A 1 120 ? -14.349 -0.405 31.973 1.00 84.44 120 TRP A CA 1
ATOM 912 C C . TRP A 1 120 ? -14.121 -1.438 30.874 1.00 84.44 120 TRP A C 1
ATOM 914 O O . TRP A 1 120 ? -12.969 -1.734 30.550 1.00 84.44 120 TRP A O 1
ATOM 924 N N . PRO A 1 121 ? -15.181 -1.917 30.199 1.00 81.00 121 PRO A N 1
ATOM 925 C CA . PRO A 1 121 ? -15.061 -2.932 29.151 1.00 81.00 121 PRO A CA 1
ATOM 926 C C . PRO A 1 121 ? -14.313 -2.429 27.906 1.00 81.00 121 PRO A C 1
ATOM 928 O O . PRO A 1 121 ? -13.856 -3.220 27.085 1.00 81.00 121 PRO A O 1
ATOM 931 N N . SER A 1 122 ? -14.188 -1.109 27.729 1.00 84.69 122 SER A N 1
ATOM 932 C CA . SER A 1 122 ? -13.395 -0.510 26.656 1.00 84.69 122 SER A CA 1
ATOM 933 C C . SER A 1 122 ? -13.007 0.938 26.960 1.00 84.69 122 SER A C 1
ATOM 935 O O . SER A 1 122 ? -13.631 1.611 27.780 1.00 84.69 122 SER A O 1
ATOM 937 N N . ARG A 1 123 ? -12.036 1.471 26.205 1.00 85.06 123 ARG A N 1
ATOM 938 C CA . ARG A 1 123 ? -11.702 2.911 26.215 1.00 85.06 123 ARG A CA 1
ATOM 939 C C . ARG A 1 123 ? -12.883 3.799 25.830 1.00 85.06 123 ARG A C 1
ATOM 941 O O . ARG A 1 123 ? -12.948 4.930 26.287 1.00 85.06 123 ARG A O 1
ATOM 948 N N . ALA A 1 124 ? -13.778 3.312 24.969 1.00 81.56 124 ALA A N 1
ATOM 949 C CA . ALA A 1 124 ? -14.966 4.056 24.564 1.00 81.56 124 ALA A CA 1
ATOM 950 C C . ALA A 1 124 ? -15.994 4.131 25.700 1.00 81.56 124 ALA A C 1
ATOM 952 O O . ALA A 1 124 ? -16.597 5.180 25.887 1.00 81.56 124 ALA A O 1
ATOM 953 N N . ALA A 1 125 ? -16.138 3.055 26.481 1.00 81.69 125 ALA A N 1
ATOM 954 C CA . ALA A 1 125 ? -16.976 3.052 27.677 1.00 81.69 125 ALA A CA 1
ATOM 955 C C . ALA A 1 125 ? -16.427 4.018 28.734 1.00 81.69 125 ALA A C 1
ATOM 957 O O . ALA A 1 125 ? -17.172 4.859 29.212 1.00 81.69 125 ALA A O 1
ATOM 958 N N . LEU A 1 126 ? -15.115 3.978 28.999 1.00 85.12 126 LEU A N 1
ATOM 959 C CA . LEU A 1 126 ? -14.448 4.957 29.863 1.00 85.12 126 LEU A CA 1
ATOM 960 C C . LEU A 1 126 ? -14.667 6.395 29.368 1.00 85.12 126 LEU A C 1
ATOM 962 O O . LEU A 1 126 ? -15.017 7.266 30.148 1.00 85.12 126 LEU A O 1
ATOM 966 N N . ALA A 1 127 ? -14.485 6.641 28.068 1.00 85.94 127 ALA A N 1
ATOM 967 C CA . ALA A 1 127 ? -14.663 7.957 27.458 1.00 85.94 127 ALA A CA 1
ATOM 968 C C . ALA A 1 127 ? -16.099 8.489 27.592 1.00 85.94 127 ALA A C 1
ATOM 970 O O . ALA A 1 127 ? -16.281 9.658 27.918 1.00 85.94 127 ALA A O 1
ATOM 971 N N . GLY A 1 128 ? -17.099 7.631 27.368 1.00 83.75 128 GLY A N 1
ATOM 972 C CA . GLY A 1 128 ? -18.505 7.973 27.575 1.00 83.75 128 GLY A CA 1
ATOM 973 C C . GLY A 1 128 ? -18.829 8.242 29.043 1.00 83.75 128 GLY A C 1
ATOM 974 O O . GLY A 1 128 ? -19.528 9.203 29.337 1.00 83.75 128 GLY A O 1
ATOM 975 N N . ASP A 1 129 ? -18.266 7.447 29.951 1.00 81.62 129 ASP A N 1
ATOM 976 C CA . ASP A 1 129 ? -18.507 7.553 31.392 1.00 81.62 129 ASP A CA 1
ATOM 977 C C . ASP A 1 129 ? -17.901 8.831 32.001 1.00 81.62 129 ASP A C 1
ATOM 979 O O . ASP A 1 129 ? -18.531 9.478 32.831 1.00 81.62 129 ASP A O 1
ATOM 983 N N . ILE A 1 130 ? -16.720 9.258 31.532 1.00 82.44 130 ILE A N 1
ATOM 984 C CA . ILE A 1 130 ? -16.078 10.517 31.966 1.00 82.44 130 ILE A CA 1
ATOM 985 C C . ILE A 1 130 ? -16.432 11.727 31.083 1.00 82.44 130 ILE A C 1
ATOM 987 O O . ILE A 1 130 ? -15.929 12.825 31.310 1.00 82.44 130 ILE A O 1
ATOM 991 N N . GLY A 1 131 ? -17.252 11.541 30.043 1.00 82.25 131 GLY A N 1
ATOM 992 C CA . GLY A 1 131 ? -17.718 12.619 29.165 1.00 82.25 131 GLY A CA 1
ATOM 993 C C . GLY A 1 131 ? -16.645 13.262 28.275 1.00 82.25 131 GLY A C 1
ATOM 994 O O . GLY A 1 131 ? -16.793 14.416 27.875 1.00 82.25 131 GLY A O 1
ATOM 995 N N . VAL A 1 132 ? -15.562 12.553 27.938 1.00 85.12 132 VAL A N 1
ATOM 996 C CA . VAL A 1 132 ? -14.507 13.076 27.047 1.00 85.12 132 VAL A CA 1
ATOM 997 C C . VAL A 1 132 ? -14.419 12.288 25.748 1.00 85.12 132 VAL A C 1
ATOM 999 O O . VAL A 1 132 ? -14.799 11.125 25.657 1.00 85.12 132 VAL A O 1
ATOM 1002 N N . HIS A 1 133 ? -13.855 12.899 24.708 1.00 86.12 133 HIS A N 1
ATOM 1003 C CA . HIS A 1 133 ? -13.696 12.216 23.428 1.00 86.12 133 HIS A CA 1
ATOM 1004 C C . HIS A 1 133 ? -12.735 11.003 23.545 1.00 86.12 133 HIS A C 1
ATOM 1006 O O . HIS A 1 133 ? -11.651 11.139 24.123 1.00 86.12 133 HIS A O 1
ATOM 1012 N N . PRO A 1 134 ? -13.023 9.833 22.931 1.00 81.00 134 PRO A N 1
ATOM 1013 C CA . PRO A 1 134 ? -12.187 8.624 23.053 1.00 81.00 134 PRO A CA 1
ATOM 1014 C C . PRO A 1 134 ? -10.718 8.787 22.626 1.00 81.00 134 PRO A C 1
ATOM 1016 O O . PRO A 1 134 ? -9.827 8.072 23.099 1.00 81.00 134 PRO A O 1
ATOM 1019 N N . ALA A 1 135 ? -10.441 9.733 21.723 1.00 82.31 135 ALA A N 1
ATOM 1020 C CA . ALA A 1 135 ? -9.074 10.076 21.327 1.00 82.31 135 ALA A CA 1
ATOM 1021 C C . ALA A 1 135 ? -8.285 10.746 22.466 1.00 82.31 135 ALA A C 1
ATOM 1023 O O . ALA A 1 135 ? -7.086 10.505 22.598 1.00 82.31 135 ALA A O 1
ATOM 1024 N N . THR A 1 136 ? -8.957 11.536 23.307 1.00 83.56 136 THR A N 1
ATOM 1025 C CA . THR A 1 136 ? -8.372 12.183 24.488 1.00 83.56 136 THR A CA 1
ATOM 1026 C C . THR A 1 136 ? -7.978 11.137 25.523 1.00 83.56 136 THR A C 1
ATOM 1028 O O . THR A 1 136 ? -6.826 11.108 25.940 1.00 83.56 136 THR A O 1
ATOM 1031 N N . VAL A 1 137 ? -8.868 10.183 25.816 1.00 84.25 137 VAL A N 1
ATOM 1032 C CA . VAL A 1 137 ? -8.561 9.027 26.680 1.00 84.25 137 VAL A CA 1
ATOM 1033 C C . VAL A 1 137 ? -7.380 8.224 26.141 1.00 84.25 137 VAL A C 1
ATOM 1035 O O . VAL A 1 137 ? -6.468 7.869 26.879 1.00 84.25 137 VAL A O 1
ATOM 1038 N N . SER A 1 138 ? -7.352 7.964 24.832 1.00 83.88 138 SER A N 1
ATOM 1039 C CA . SER A 1 138 ? -6.238 7.237 24.209 1.00 83.88 138 SER A CA 1
ATOM 1040 C C . SER A 1 138 ? -4.911 7.992 24.312 1.00 83.88 138 SER A C 1
ATOM 1042 O O . SER A 1 138 ? -3.866 7.355 24.413 1.00 83.88 138 SER A O 1
ATOM 1044 N N . ARG A 1 139 ? -4.947 9.330 24.293 1.00 82.88 139 ARG A N 1
ATOM 1045 C CA . ARG A 1 139 ? -3.774 10.184 24.496 1.00 82.88 139 ARG A CA 1
ATOM 1046 C C . ARG A 1 139 ? -3.311 10.154 25.951 1.00 82.88 139 ARG A C 1
ATOM 1048 O O . ARG A 1 139 ? -2.114 10.060 26.169 1.00 82.88 139 ARG A O 1
ATOM 1055 N N . TRP A 1 140 ? -4.234 10.202 26.911 1.00 84.06 140 TRP A N 1
ATOM 1056 C CA . TRP A 1 140 ? -3.932 10.157 28.348 1.00 84.06 140 TRP A CA 1
ATOM 1057 C C . TRP A 1 140 ? -3.405 8.792 28.804 1.00 84.06 140 TRP A C 1
ATOM 1059 O O . TRP A 1 140 ? -2.516 8.729 29.639 1.00 84.06 140 TRP A O 1
ATOM 1069 N N . LEU A 1 141 ? -3.894 7.702 28.205 1.00 78.75 141 LEU A N 1
ATOM 1070 C CA . LEU A 1 141 ? -3.415 6.337 28.462 1.00 78.75 141 LEU A CA 1
ATOM 1071 C C . LEU A 1 141 ? -2.113 5.987 27.727 1.00 78.75 141 LEU A C 1
ATOM 1073 O O . LEU A 1 141 ? -1.611 4.871 27.868 1.00 78.75 141 LEU A O 1
ATOM 1077 N N . ASN A 1 142 ? -1.595 6.876 26.879 1.00 81.12 142 ASN A N 1
ATOM 1078 C CA . ASN A 1 142 ? -0.323 6.637 26.212 1.00 81.12 142 ASN A CA 1
ATOM 1079 C C . ASN A 1 142 ? 0.819 6.881 27.210 1.00 81.12 142 ASN A C 1
ATOM 1081 O O . ASN A 1 142 ? 0.799 7.876 27.923 1.00 81.12 142 ASN A O 1
ATOM 1085 N N . GLY A 1 143 ? 1.835 6.013 27.245 1.00 67.75 143 GLY A N 1
ATOM 1086 C CA . GLY A 1 143 ? 2.946 6.103 28.208 1.00 67.75 143 GLY A CA 1
ATOM 1087 C C . GLY A 1 143 ? 3.787 7.385 28.108 1.00 67.75 143 GLY A C 1
ATOM 1088 O O . GLY A 1 143 ? 4.567 7.670 29.006 1.00 67.75 143 GLY A O 1
ATOM 1089 N N . ALA A 1 144 ? 3.607 8.167 27.039 1.00 71.69 144 ALA A N 1
ATOM 1090 C CA . ALA A 1 144 ? 4.205 9.489 26.845 1.00 71.69 144 ALA A CA 1
ATOM 1091 C C . ALA A 1 144 ? 3.278 10.660 27.247 1.00 71.69 144 ALA A C 1
ATOM 1093 O O . ALA A 1 144 ? 3.545 11.808 26.890 1.00 71.69 144 ALA A O 1
ATOM 1094 N N . ALA A 1 145 ? 2.153 10.397 27.918 1.00 75.38 145 ALA A N 1
ATOM 1095 C CA . ALA A 1 145 ? 1.245 11.441 28.382 1.00 75.38 145 ALA A CA 1
ATOM 1096 C C . ALA A 1 145 ? 1.892 12.310 29.474 1.00 75.38 145 ALA A C 1
ATOM 1098 O O . ALA A 1 145 ? 2.655 11.829 30.309 1.00 75.38 145 ALA A O 1
ATOM 1099 N N . SER A 1 146 ? 1.555 13.604 29.478 1.00 74.88 146 SER A N 1
ATOM 1100 C CA . SER A 1 146 ? 1.939 14.527 30.553 1.00 74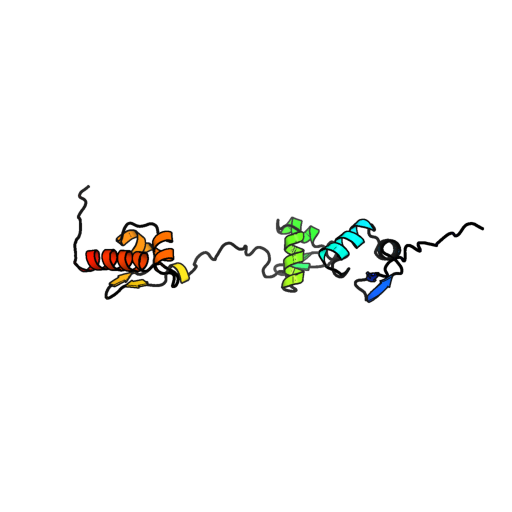.88 146 SER A CA 1
ATOM 1101 C C . SER A 1 146 ? 1.355 14.069 31.895 1.00 74.88 146 SER A C 1
ATOM 1103 O O . SER A 1 146 ? 0.244 13.540 31.928 1.00 74.88 146 SER A O 1
ATOM 1105 N N . ARG A 1 147 ? 2.057 14.330 33.005 1.00 75.06 147 ARG A N 1
ATOM 1106 C CA . ARG A 1 147 ? 1.552 14.052 34.363 1.00 75.06 147 ARG A CA 1
ATOM 1107 C C . ARG A 1 147 ? 0.181 14.688 34.608 1.00 75.06 147 ARG A C 1
ATOM 1109 O O . ARG A 1 147 ? -0.717 13.996 35.053 1.00 75.06 147 ARG A O 1
ATOM 1116 N N . ASP A 1 148 ? -0.025 15.923 34.149 1.00 78.00 148 ASP A N 1
ATOM 1117 C CA . ASP A 1 148 ? -1.321 16.621 34.236 1.00 78.00 148 ASP A CA 1
ATOM 1118 C C . ASP A 1 148 ? -2.459 15.863 33.520 1.00 78.00 148 ASP A C 1
ATOM 1120 O O . ASP A 1 148 ? -3.598 15.827 33.974 1.00 78.00 148 ASP A O 1
ATOM 1124 N N . ALA A 1 149 ? -2.156 15.188 32.409 1.00 75.12 149 ALA A N 1
ATOM 1125 C CA . ALA A 1 149 ? -3.134 14.363 31.704 1.00 75.12 149 ALA A CA 1
ATOM 1126 C C . ALA A 1 149 ? -3.461 13.061 32.456 1.00 75.12 149 ALA A C 1
ATOM 1128 O O . ALA A 1 149 ? -4.608 12.613 32.427 1.00 75.12 149 ALA A O 1
ATOM 1129 N N . ALA A 1 150 ? -2.471 12.464 33.124 1.00 75.94 150 ALA A N 1
ATOM 1130 C CA . ALA A 1 150 ? -2.680 11.301 33.980 1.00 75.94 150 ALA A CA 1
ATOM 1131 C C . ALA A 1 150 ? -3.465 11.675 35.249 1.00 75.94 150 ALA A C 1
ATOM 1133 O O . ALA A 1 150 ? -4.392 10.957 35.617 1.00 75.94 150 ALA A O 1
ATOM 1134 N N . ASP A 1 151 ? -3.165 12.827 35.849 1.00 80.31 151 ASP A N 1
ATOM 1135 C CA . ASP A 1 151 ? -3.835 13.330 37.049 1.00 80.31 151 ASP A CA 1
ATOM 1136 C C . ASP A 1 151 ? -5.309 13.643 36.764 1.00 80.31 151 ASP A C 1
ATOM 1138 O O . ASP A 1 151 ? -6.186 13.178 37.487 1.00 80.31 151 ASP A O 1
ATOM 1142 N N . ARG A 1 152 ? -5.620 14.321 35.648 1.00 78.38 152 ARG A N 1
ATOM 1143 C CA . ARG A 1 152 ? -7.014 14.562 35.219 1.00 78.38 152 ARG A CA 1
ATOM 1144 C C . ARG A 1 152 ? -7.786 13.269 34.972 1.00 78.38 152 ARG A C 1
ATOM 1146 O O . ARG A 1 152 ? -8.968 13.191 35.300 1.00 78.38 152 ARG A O 1
ATOM 1153 N N . LEU A 1 153 ? -7.128 12.257 34.404 1.00 81.81 153 LEU A N 1
ATOM 1154 C CA . LEU A 1 153 ? -7.730 10.943 34.198 1.00 81.81 153 LEU A CA 1
ATOM 1155 C C . LEU A 1 153 ? -8.013 10.243 35.539 1.00 81.81 153 LEU A C 1
ATOM 1157 O O . LEU A 1 153 ? -9.078 9.648 35.691 1.00 81.81 153 LEU A O 1
ATOM 1161 N N . MET A 1 154 ? -7.091 10.322 36.507 1.00 80.69 154 MET A N 1
ATOM 1162 C CA . MET A 1 154 ? -7.289 9.758 37.847 1.00 80.69 154 MET A CA 1
ATOM 1163 C C . MET A 1 154 ? -8.387 10.486 38.623 1.00 80.69 154 MET A C 1
ATOM 1165 O O . MET A 1 154 ? -9.231 9.814 39.204 1.00 80.69 154 MET A O 1
ATOM 1169 N N . VAL A 1 155 ? -8.426 11.822 38.590 1.00 81.50 155 VAL A N 1
ATOM 1170 C CA . VAL A 1 155 ? -9.476 12.624 39.245 1.00 81.50 155 VAL A CA 1
ATOM 1171 C C . VAL A 1 155 ? -10.850 12.266 38.683 1.00 81.50 155 VAL A C 1
ATOM 1173 O O . VAL A 1 155 ? -11.739 11.914 39.451 1.00 81.50 155 VAL A O 1
ATOM 1176 N N . ALA A 1 156 ? -11.007 12.241 37.356 1.00 74.06 156 ALA A N 1
ATOM 1177 C CA . ALA A 1 156 ? -12.278 11.882 36.724 1.00 74.06 156 ALA A CA 1
ATOM 1178 C C . ALA A 1 156 ? -12.718 10.440 37.054 1.00 74.06 156 ALA A C 1
ATOM 1180 O O . ALA A 1 156 ? -13.896 10.179 37.298 1.00 74.06 156 ALA A O 1
ATOM 1181 N N . ALA A 1 157 ? -11.772 9.496 37.103 1.00 74.19 157 ALA A N 1
ATOM 1182 C CA . ALA A 1 157 ? -12.049 8.120 37.511 1.00 74.19 157 ALA A CA 1
ATOM 1183 C C . ALA A 1 157 ? -12.432 8.015 39.003 1.00 74.19 157 ALA A C 1
ATOM 1185 O O . ALA A 1 157 ? -13.323 7.241 39.361 1.00 74.1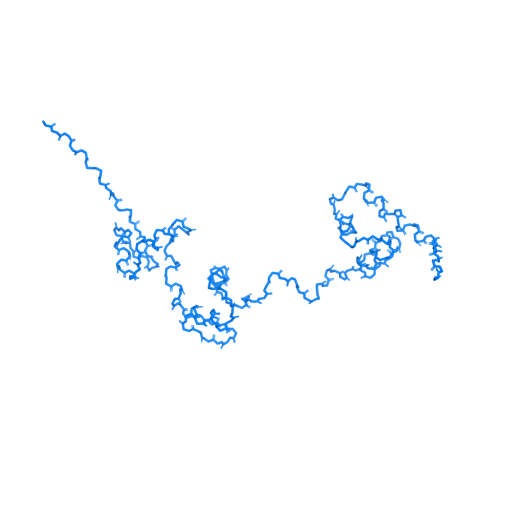9 157 ALA A O 1
ATOM 1186 N N . MET A 1 158 ? -11.783 8.801 39.869 1.00 77.81 158 MET A N 1
ATOM 1187 C CA . MET A 1 158 ? -12.041 8.835 41.310 1.00 77.81 158 MET A CA 1
ATOM 1188 C C . MET A 1 158 ? -13.397 9.462 41.643 1.00 77.81 158 MET A C 1
ATOM 1190 O O . MET A 1 158 ? -14.155 8.854 42.397 1.00 77.81 158 MET A O 1
ATOM 1194 N N . GLU A 1 159 ? -13.743 10.605 41.040 1.00 75.44 159 GLU A N 1
ATOM 1195 C CA . GLU A 1 159 ? -15.047 11.272 41.207 1.00 75.44 159 GLU A CA 1
ATOM 1196 C C . GLU A 1 159 ? -16.217 10.328 40.905 1.00 75.44 159 GLU A C 1
ATOM 1198 O O . GLU A 1 159 ? -17.231 10.330 41.608 1.00 75.44 159 GLU A O 1
ATOM 1203 N N . LYS A 1 160 ? -16.056 9.458 39.901 1.00 68.19 160 LYS A N 1
ATOM 1204 C CA . LYS A 1 160 ? -17.078 8.473 39.550 1.00 68.19 160 LYS A CA 1
ATOM 1205 C C . LYS A 1 160 ? -17.094 7.266 40.488 1.00 68.19 160 LYS A C 1
ATOM 1207 O O . LYS A 1 160 ? -18.176 6.830 40.878 1.00 68.19 160 LYS A O 1
ATOM 1212 N N . SER A 1 161 ? -15.929 6.756 40.904 1.00 64.69 161 SER A N 1
ATOM 1213 C CA . SER A 1 161 ? -15.845 5.669 41.899 1.00 64.69 161 SER A CA 1
ATOM 1214 C C . SER A 1 161 ? -16.441 6.057 43.261 1.00 64.69 161 SER A C 1
ATOM 1216 O O . SER A 1 161 ? -16.957 5.199 43.970 1.00 64.69 161 SER A O 1
ATOM 1218 N N . ALA A 1 162 ? -16.429 7.353 43.588 1.00 65.38 162 ALA A N 1
ATOM 1219 C CA . ALA A 1 162 ? -17.019 7.919 44.796 1.00 65.38 162 ALA A CA 1
ATOM 1220 C C . ALA A 1 162 ? -18.544 8.148 44.703 1.00 65.38 162 ALA A C 1
ATOM 1222 O O . ALA A 1 162 ? -19.142 8.630 45.661 1.00 65.38 162 ALA A O 1
ATOM 1223 N N . GLY A 1 163 ? -19.193 7.797 43.583 1.00 59.12 163 GLY A N 1
ATOM 1224 C CA . GLY A 1 163 ? -20.654 7.779 43.488 1.00 59.12 163 GLY A CA 1
ATOM 1225 C C . GLY A 1 163 ? -21.326 9.143 43.304 1.00 59.12 163 GLY A C 1
ATOM 1226 O O . GLY A 1 163 ? -22.501 9.279 43.638 1.00 59.12 163 GLY A O 1
ATOM 1227 N N . ILE A 1 164 ? -20.650 10.146 42.731 1.00 55.09 164 ILE A N 1
ATOM 1228 C CA . ILE A 1 164 ? -21.312 11.399 42.329 1.00 55.09 164 ILE A CA 1
ATOM 1229 C C . ILE A 1 164 ? -22.069 11.154 41.011 1.00 55.09 164 ILE A C 1
ATOM 1231 O O . ILE A 1 164 ? -21.651 11.553 39.923 1.00 55.09 164 ILE A O 1
ATOM 1235 N N . ASN A 1 165 ? -23.196 10.444 41.089 1.00 44.72 165 ASN A N 1
ATOM 1236 C CA . ASN A 1 165 ? -24.204 10.447 40.034 1.00 44.72 165 ASN A CA 1
ATOM 1237 C C . ASN A 1 165 ? -24.824 11.848 39.988 1.00 44.72 165 ASN A C 1
ATOM 1239 O O . ASN A 1 165 ? -25.757 12.149 40.726 1.00 44.72 165 ASN A O 1
ATOM 1243 N N . ARG A 1 166 ? -24.317 12.720 39.110 1.00 47.28 166 ARG A N 1
ATOM 1244 C CA . ARG A 1 166 ? -25.130 13.836 38.623 1.00 47.28 166 ARG A CA 1
ATOM 1245 C C . ARG A 1 166 ? -26.205 13.243 37.720 1.00 47.28 166 ARG A C 1
ATOM 1247 O O . ARG A 1 166 ? -25.992 13.073 36.523 1.00 47.28 166 ARG A O 1
ATOM 1254 N N . GLU A 1 167 ? -27.325 12.867 38.329 1.00 37.81 167 GLU A N 1
ATOM 1255 C CA . GLU A 1 167 ? -28.586 12.661 37.628 1.00 37.81 167 GLU A CA 1
ATOM 1256 C C . GLU A 1 167 ? -28.930 13.967 36.905 1.00 37.81 167 GLU A C 1
ATOM 1258 O O . GLU A 1 167 ? -29.321 14.961 37.514 1.00 37.81 167 GLU A O 1
ATOM 1263 N N . VAL A 1 168 ? -28.704 13.991 35.594 1.00 47.81 168 VAL A N 1
ATOM 1264 C CA . VAL A 1 168 ? -29.294 15.001 34.721 1.00 47.81 168 VAL A CA 1
ATOM 1265 C C . VAL A 1 168 ? -30.680 14.468 34.372 1.00 47.81 168 VAL A C 1
ATOM 1267 O O . VAL A 1 168 ? -30.811 13.568 33.544 1.00 47.81 168 VAL A O 1
ATOM 1270 N N . SER A 1 169 ? -31.683 14.972 35.095 1.00 36.56 169 SER A N 1
ATOM 1271 C CA . SER A 1 169 ? -33.106 14.809 34.774 1.00 36.56 169 SER A CA 1
ATOM 1272 C C . SER A 1 169 ? -33.414 15.359 33.369 1.00 36.56 169 SER A C 1
ATOM 1274 O O . SER A 1 169 ? -32.724 16.290 32.942 1.00 36.56 169 SER A O 1
ATOM 1276 N N . PRO A 1 170 ? -34.403 14.776 32.663 1.00 51.03 170 PRO A N 1
ATOM 1277 C CA . PRO A 1 170 ? -34.693 15.023 31.246 1.00 51.03 170 PRO A CA 1
ATOM 1278 C C . PRO A 1 170 ? -35.137 16.453 30.917 1.00 51.03 170 PRO A C 1
ATOM 1280 O O . PRO A 1 170 ? -35.755 17.109 31.787 1.00 51.03 170 PRO A O 1
#

pLDDT: mean 73.48, std 13.73, range [36.56, 88.75]

Sequence (170 aa):
MTASSPHSRRASPVTGPDGTVYSSHRAAARALGVHAKTIRWHLDRYGDLSMLGMLYVRCVWRGREYPTMTALSKASGIGVPTIIYHLATHGNLDRLGLGQKGRKGNLSKSRPVRIGSTEWPSRAALAGDIGVHPATVSRWLNGAASRDAADRLMVAAMEKSAGINREVSP

Secondary structure (DSSP, 8-state):
-------------EE-TTSPEESSHHHHHHHTTS-HHHHHHHHHHHSSSTTTTGGGS-EEETTEEESSHHHHHHHH---HHHHHHHHHHHSSSTTTT--SS--TT-GGGG--EEETTEEESSHHHHHHHTTS-HHHHHHHTSTT--HHHHHHHHHHHHHHHTT-------

Organism: NCBI:txid1276757

Radius of gyration: 30.05 Å; chains: 1; bounding box: 82×41×79 Å

InterPro domains:
  IPR001387 Cro/C1-type, helix-turn-helix domain [cd00093] (122-153)
  IPR010896 Nuclease-associated modular DNA-binding 1 [PF07453] (20-42)

Foldseek 3Di:
DDDDDPPPPQAPWAQALVRDTHSHLVRNCVVLVHDSVVSVVCCVPPVHNNCPCQQQDWADDPNDIDRGLVSVCVVVVNDSVQVSVCCVPPVHCPCPPVDPPDDPCPCQQQPWDDDPPDIDRGLVRLCVQLVHDSVLSVQLPPPPHDPVSVVVSNVSVVCVVVPPPPPPDD